Protein AF-A0A0C2H4E9-F1 (afdb_monomer_lite)

Foldseek 3Di:
DDPPPPPPQDDPVVLVVLVVVLVVVLQVLLVCVCVVPVDDFDVCLSCVQPDDVVCNVPVPVCVQQVVCVVVVHDSVCSSVSSSVSSVLSSQLRRCDDDPPHDHVVVVVVVVVD

Radius of gyration: 16.87 Å; chains: 1; bounding box: 36×45×50 Å

Sequence (113 aa):
MVAYAKIVQPSFTKYVEAIRLILFNQVVVATITIAAFHYPMKLTAITSIYCHPIEHALSNLAPVLLGPTLCGAHVTTLWIWACVAVMSTTFSHSGYHFPFQPSPEAHDYHHKV

Secondary structure (DSSP, 8-state):
--------PPPHHHHHHHHHHHHHHHHHHHHHHHHHS-S---HHHHTTT---HHHIIIIIIHHHHHHHHHTT--HHHHHHHHHHHHHHHHHHTTS---TTS--HHHHHHHTT-

InterPro domains:
  IPR050307 Sterol desaturase-related [PTHR11863] (43-112)

Structure (mmCIF, N/CA/C/O backbone):
data_AF-A0A0C2H4E9-F1
#
_entry.id   AF-A0A0C2H4E9-F1
#
loop_
_atom_site.group_PDB
_atom_site.id
_atom_site.type_symbol
_atom_site.label_atom_id
_atom_site.label_alt_id
_atom_site.label_comp_id
_atom_site.label_asym_id
_atom_site.label_entity_id
_atom_site.label_seq_id
_atom_site.pdbx_PDB_ins_code
_atom_site.Cartn_x
_atom_site.Cartn_y
_atom_site.Cartn_z
_atom_site.occupancy
_atom_site.B_iso_or_equiv
_atom_site.auth_seq_id
_atom_site.auth_comp_id
_atom_site.auth_asym_id
_atom_site.auth_atom_id
_atom_site.pdbx_PDB_model_num
ATOM 1 N N . MET A 1 1 ? -14.688 -29.179 28.462 1.00 38.53 1 MET A N 1
ATOM 2 C CA . MET A 1 1 ? -14.888 -27.732 28.685 1.00 38.53 1 MET A CA 1
ATOM 3 C C . MET A 1 1 ? -13.836 -26.983 27.882 1.00 38.53 1 MET A C 1
ATOM 5 O O . MET A 1 1 ? -12.689 -26.940 28.299 1.00 38.53 1 MET A O 1
ATOM 9 N N . VAL A 1 2 ? -14.187 -26.503 26.687 1.00 44.25 2 VAL A N 1
ATOM 10 C CA . VAL A 1 2 ? -13.283 -25.699 25.849 1.00 44.25 2 VAL A CA 1
ATOM 11 C C . VAL A 1 2 ? -13.417 -24.259 26.326 1.00 44.25 2 VAL A C 1
ATOM 13 O O . VAL A 1 2 ? -14.488 -23.666 26.205 1.00 44.25 2 VAL A O 1
ATOM 16 N N . ALA A 1 3 ? -12.366 -23.723 26.944 1.00 49.16 3 ALA A N 1
ATOM 17 C CA . ALA A 1 3 ? -12.322 -22.321 27.321 1.00 49.16 3 ALA A CA 1
ATOM 18 C C . ALA A 1 3 ? -12.347 -21.483 26.037 1.00 49.16 3 ALA A C 1
ATOM 20 O O . ALA A 1 3 ? -11.359 -21.422 25.308 1.00 49.16 3 ALA A O 1
ATOM 21 N N . TYR A 1 4 ? -13.489 -20.859 25.746 1.00 48.53 4 TYR A N 1
ATOM 22 C CA . TYR A 1 4 ? -13.555 -19.751 24.803 1.00 48.53 4 TYR A CA 1
ATOM 23 C C . TYR A 1 4 ? -12.629 -18.663 25.345 1.00 48.53 4 TYR A C 1
ATOM 25 O O . TYR A 1 4 ? -12.987 -17.934 26.272 1.00 48.53 4 TYR A O 1
ATOM 33 N N . ALA A 1 5 ? -11.412 -18.583 24.808 1.00 54.22 5 ALA A N 1
ATOM 34 C CA . ALA A 1 5 ? -10.557 -17.432 25.011 1.00 54.22 5 ALA A CA 1
ATOM 35 C C . ALA A 1 5 ? -11.348 -16.222 24.505 1.00 54.22 5 ALA A C 1
ATOM 37 O O . ALA A 1 5 ? -11.539 -16.053 23.301 1.00 54.22 5 ALA A O 1
ATOM 38 N N . LYS A 1 6 ? -11.885 -15.416 25.429 1.00 49.78 6 LYS A N 1
ATOM 39 C CA . LYS A 1 6 ? -12.437 -14.104 25.099 1.00 49.78 6 LYS A CA 1
ATOM 40 C C . LYS A 1 6 ? -11.312 -13.346 24.409 1.00 49.78 6 LYS A C 1
ATOM 42 O O . LYS A 1 6 ? -10.364 -12.927 25.068 1.00 49.78 6 LYS A O 1
ATOM 47 N N . ILE A 1 7 ? -11.402 -13.205 23.090 1.00 58.59 7 ILE A N 1
ATOM 48 C CA . ILE A 1 7 ? -10.553 -12.292 22.335 1.00 58.59 7 ILE A CA 1
ATOM 49 C C . ILE A 1 7 ? -10.927 -10.907 22.855 1.00 58.59 7 ILE A C 1
ATOM 51 O O . ILE A 1 7 ? -11.960 -10.348 22.485 1.00 58.59 7 ILE A O 1
ATOM 55 N N . VAL A 1 8 ? -10.153 -10.407 23.818 1.00 64.25 8 VAL A N 1
ATOM 56 C CA . VAL A 1 8 ? -10.333 -9.065 24.362 1.00 64.25 8 VAL A CA 1
ATOM 57 C C . VAL A 1 8 ? -10.075 -8.116 23.205 1.00 64.25 8 VAL A C 1
ATOM 59 O O . VAL A 1 8 ? -8.943 -8.001 22.733 1.00 64.25 8 VAL A O 1
ATOM 62 N N . GLN A 1 9 ? -11.145 -7.492 22.715 1.00 61.31 9 GLN A N 1
ATOM 63 C CA . GLN A 1 9 ? -11.055 -6.503 21.653 1.00 61.31 9 GLN A CA 1
ATOM 64 C C . GLN A 1 9 ? -10.044 -5.424 22.076 1.00 61.31 9 GLN A C 1
ATOM 66 O O . GLN A 1 9 ? -10.104 -4.954 23.220 1.00 61.31 9 GLN A O 1
ATOM 71 N N . PRO A 1 10 ? -9.078 -5.062 21.213 1.00 65.81 10 PRO A N 1
ATOM 72 C CA . PRO A 1 10 ? -8.108 -4.026 21.531 1.00 65.81 10 PRO A CA 1
ATOM 73 C C . PRO A 1 10 ? -8.827 -2.730 21.911 1.00 65.81 10 PRO A C 1
ATOM 75 O O . PRO A 1 10 ? -9.838 -2.376 21.307 1.00 65.81 10 PRO A O 1
ATOM 78 N N . SER A 1 11 ? -8.304 -2.000 22.898 1.00 74.19 11 SER A N 1
ATOM 79 C CA . SER A 1 11 ? -8.818 -0.662 23.189 1.00 74.19 11 SER A CA 1
ATOM 80 C C . SER A 1 11 ? -8.630 0.250 21.974 1.00 74.19 11 SER A C 1
ATOM 82 O O . SER A 1 11 ? -7.685 0.075 21.204 1.00 74.19 11 SER A O 1
ATOM 84 N N . PHE A 1 12 ? -9.494 1.256 21.821 1.00 73.44 12 PHE A N 1
ATOM 85 C CA . PHE A 1 12 ? -9.404 2.247 20.740 1.00 73.44 12 PHE A CA 1
ATOM 86 C C . PHE A 1 12 ? -7.987 2.837 20.591 1.00 73.44 12 PHE A C 1
ATOM 88 O O . PHE A 1 12 ? -7.472 2.970 19.485 1.00 73.44 12 PHE A O 1
ATOM 95 N N . THR A 1 13 ? -7.292 3.074 21.706 1.00 72.00 13 THR A N 1
ATOM 96 C CA . THR A 1 13 ? -5.901 3.550 21.735 1.00 72.00 13 THR A CA 1
ATOM 97 C C . THR A 1 13 ? -4.930 2.629 20.989 1.00 72.00 13 THR A C 1
ATOM 99 O O . THR A 1 13 ? -4.022 3.112 20.324 1.00 72.00 13 THR A O 1
ATOM 102 N N . LYS A 1 14 ? -5.131 1.305 21.028 1.00 70.75 14 LYS A N 1
ATOM 103 C CA . LYS A 1 14 ? -4.295 0.353 20.277 1.00 70.75 14 LYS A CA 1
ATOM 104 C C . LYS A 1 14 ? -4.490 0.476 18.766 1.00 70.75 14 LYS A C 1
ATOM 106 O O . LYS A 1 14 ? -3.538 0.243 18.031 1.00 70.75 14 LYS A O 1
ATOM 111 N N . TYR A 1 15 ? -5.675 0.878 18.304 1.00 68.88 15 TYR A N 1
ATOM 112 C CA . TYR A 1 15 ? -5.902 1.189 16.891 1.00 68.88 15 TYR A CA 1
ATOM 113 C C . TYR A 1 15 ? -5.192 2.484 16.483 1.00 68.88 15 TYR A C 1
ATOM 115 O O . TYR A 1 15 ? -4.593 2.537 15.415 1.00 68.88 15 TYR A O 1
ATOM 123 N N . VAL A 1 16 ? -5.173 3.497 17.355 1.00 72.06 16 VAL A N 1
ATOM 124 C CA . VAL A 1 16 ? -4.430 4.747 17.113 1.00 72.06 16 VAL A CA 1
ATOM 125 C C . VAL A 1 16 ? -2.920 4.496 17.022 1.00 72.06 16 VAL A C 1
ATOM 127 O O . VAL A 1 16 ? -2.278 4.954 16.077 1.00 72.06 16 VAL A O 1
ATOM 130 N N . GLU A 1 17 ? -2.345 3.725 17.950 1.00 72.31 17 GLU A N 1
ATOM 131 C CA . GLU A 1 17 ? -0.922 3.358 17.885 1.00 72.31 17 GLU A CA 1
ATOM 132 C C . GLU A 1 17 ? -0.608 2.465 16.676 1.00 72.31 17 GLU A C 1
ATOM 134 O O . GLU A 1 17 ? 0.440 2.608 16.049 1.00 72.31 17 GLU A O 1
ATOM 139 N N . ALA A 1 18 ? -1.534 1.586 16.287 1.00 65.75 18 ALA A N 1
ATOM 140 C CA . ALA A 1 18 ? -1.386 0.792 15.075 1.00 65.75 18 ALA A CA 1
ATOM 141 C C . ALA A 1 18 ? -1.363 1.660 13.815 1.00 65.75 18 ALA A C 1
ATOM 143 O O . ALA A 1 18 ? -0.537 1.419 12.943 1.00 65.75 18 ALA A O 1
ATOM 144 N N . ILE A 1 19 ? -2.195 2.702 13.732 1.00 67.12 19 ILE A N 1
ATOM 145 C CA . ILE A 1 19 ? -2.150 3.666 12.625 1.00 67.12 19 ILE A CA 1
ATOM 146 C C . ILE A 1 19 ? -0.785 4.364 12.583 1.00 67.12 19 ILE A C 1
ATOM 148 O O . ILE A 1 19 ? -0.200 4.479 11.511 1.00 67.12 19 ILE A O 1
ATOM 152 N N . ARG A 1 20 ? -0.212 4.753 13.729 1.00 67.62 20 ARG A N 1
ATOM 153 C CA . ARG A 1 20 ? 1.149 5.324 13.774 1.00 67.62 20 ARG A CA 1
ATOM 154 C C . ARG A 1 20 ? 2.217 4.346 13.283 1.00 67.62 20 ARG A C 1
ATOM 156 O O . ARG A 1 20 ? 3.095 4.742 12.524 1.00 67.62 20 ARG A O 1
ATOM 163 N N . LEU A 1 21 ? 2.125 3.075 13.668 1.00 62.62 21 LEU A N 1
ATOM 164 C CA . LEU A 1 21 ? 3.019 2.016 13.188 1.00 62.62 21 LEU A CA 1
ATOM 165 C C . LEU A 1 21 ? 2.835 1.730 11.694 1.00 62.62 21 LEU A C 1
ATOM 167 O O . LEU A 1 21 ? 3.814 1.458 11.008 1.00 62.62 21 LEU A O 1
ATOM 171 N N . ILE A 1 22 ? 1.608 1.818 11.179 1.00 64.69 22 ILE A N 1
ATOM 172 C CA . ILE A 1 22 ? 1.300 1.699 9.749 1.00 64.69 22 ILE A CA 1
ATOM 173 C C . ILE A 1 22 ? 1.933 2.858 8.974 1.00 64.69 22 ILE A C 1
ATOM 175 O O . ILE A 1 22 ? 2.561 2.620 7.948 1.00 64.69 22 ILE A O 1
ATOM 179 N N . LEU A 1 23 ? 1.837 4.086 9.489 1.00 62.50 23 LEU A N 1
ATOM 180 C CA . LEU A 1 23 ? 2.475 5.264 8.898 1.00 62.50 23 LEU A CA 1
ATOM 181 C C . LEU A 1 23 ? 4.010 5.163 8.939 1.00 62.50 23 LEU A C 1
ATOM 183 O O . LEU A 1 23 ? 4.670 5.440 7.943 1.00 62.50 23 LEU A O 1
ATOM 187 N N . PHE A 1 24 ? 4.590 4.687 10.046 1.00 63.34 24 PHE A N 1
ATOM 188 C CA . PHE A 1 24 ? 6.034 4.439 10.159 1.00 63.34 24 PHE A CA 1
ATOM 189 C C . PHE A 1 24 ? 6.518 3.355 9.182 1.00 63.34 24 PHE A C 1
ATOM 191 O O . PHE A 1 24 ? 7.579 3.472 8.567 1.00 63.34 24 PHE A O 1
ATOM 198 N N . ASN A 1 25 ? 5.705 2.320 8.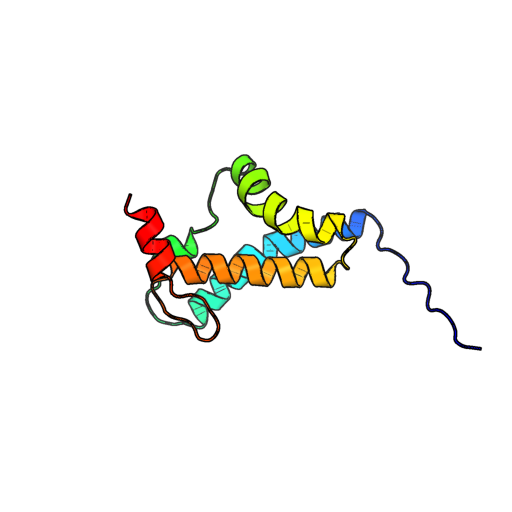980 1.00 62.66 25 ASN A N 1
ATOM 199 C CA . ASN A 1 25 ? 5.990 1.231 8.059 1.00 62.66 25 ASN A CA 1
ATOM 200 C C . ASN A 1 25 ? 6.090 1.695 6.594 1.00 62.66 25 ASN A C 1
ATOM 202 O O . ASN A 1 25 ? 6.823 1.090 5.817 1.00 62.66 25 ASN A O 1
ATOM 206 N N . GLN A 1 26 ? 5.434 2.799 6.218 1.00 61.06 26 GLN A N 1
ATOM 207 C CA . GLN A 1 26 ? 5.524 3.338 4.857 1.00 61.06 26 GLN A CA 1
ATOM 208 C C . GLN A 1 26 ? 6.937 3.820 4.504 1.00 61.06 26 GLN A C 1
ATOM 210 O O . GLN A 1 26 ? 7.392 3.630 3.379 1.00 61.06 26 GLN A O 1
ATOM 215 N N . VAL A 1 27 ? 7.663 4.370 5.481 1.00 57.88 27 VAL A N 1
ATOM 216 C CA . VAL A 1 27 ? 9.064 4.785 5.313 1.00 57.88 27 VAL A CA 1
ATOM 217 C C . VAL A 1 27 ? 9.985 3.566 5.303 1.00 57.88 27 VAL A C 1
ATOM 219 O O . VAL A 1 27 ? 10.897 3.478 4.481 1.00 57.88 27 VAL A O 1
ATOM 222 N N . VAL A 1 28 ? 9.732 2.596 6.184 1.00 62.62 28 VAL A N 1
ATOM 223 C CA . VAL A 1 28 ? 10.577 1.404 6.339 1.00 62.62 28 VAL A CA 1
ATOM 224 C C . VAL A 1 28 ? 10.472 0.470 5.133 1.00 62.62 28 VAL A C 1
ATOM 226 O O . VAL A 1 28 ? 11.499 0.046 4.615 1.00 62.62 28 VAL A O 1
ATOM 229 N N . VAL A 1 29 ? 9.268 0.185 4.630 1.00 63.44 29 VAL A N 1
ATOM 230 C CA . VAL A 1 29 ? 9.058 -0.710 3.477 1.00 63.44 29 VAL A CA 1
ATOM 231 C C . VAL A 1 29 ? 9.638 -0.116 2.198 1.00 63.44 29 VAL A C 1
ATOM 233 O O . VAL A 1 29 ? 10.311 -0.832 1.455 1.00 63.44 29 VAL A O 1
ATOM 236 N N . ALA A 1 30 ? 9.454 1.186 1.960 1.00 59.53 30 ALA A N 1
ATOM 237 C CA . ALA A 1 30 ? 10.065 1.860 0.818 1.00 59.53 30 ALA A CA 1
ATOM 238 C C . ALA A 1 30 ? 11.599 1.805 0.911 1.00 59.53 30 ALA A C 1
ATOM 240 O O . ALA A 1 30 ? 12.264 1.404 -0.041 1.00 59.53 30 ALA A O 1
ATOM 241 N N . THR A 1 31 ? 12.161 2.103 2.086 1.00 59.78 31 THR A N 1
ATOM 242 C CA . THR A 1 31 ? 13.616 2.092 2.311 1.00 59.78 31 THR A CA 1
ATOM 243 C C . THR A 1 31 ? 14.221 0.691 2.190 1.00 59.78 31 THR A C 1
ATOM 245 O O . THR A 1 31 ? 15.257 0.531 1.552 1.00 59.78 31 THR A O 1
ATOM 248 N N . ILE A 1 32 ? 13.577 -0.340 2.750 1.00 64.38 32 ILE A N 1
ATOM 249 C CA . ILE A 1 32 ? 14.035 -1.735 2.643 1.00 64.38 32 ILE A CA 1
ATOM 250 C C . ILE A 1 32 ? 13.953 -2.216 1.195 1.00 64.38 32 ILE A C 1
ATOM 252 O O . ILE A 1 32 ? 14.877 -2.874 0.729 1.00 64.38 32 ILE A O 1
ATOM 256 N N .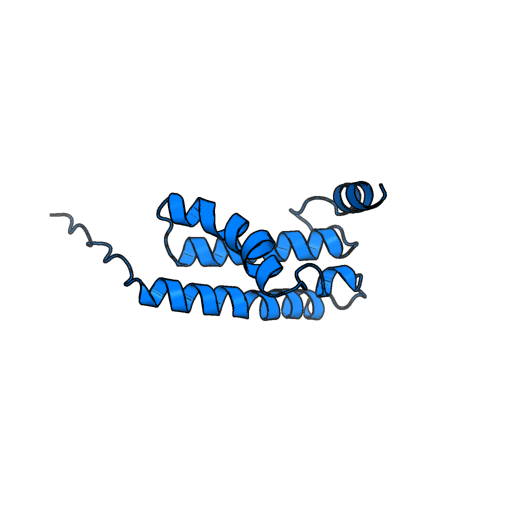 THR A 1 33 ? 12.897 -1.853 0.465 1.00 60.56 33 THR A N 1
ATOM 257 C CA . THR A 1 33 ? 12.770 -2.175 -0.963 1.00 60.56 33 THR A CA 1
ATOM 258 C C . THR A 1 33 ? 13.908 -1.532 -1.764 1.00 60.56 33 THR A C 1
ATOM 260 O O . THR A 1 33 ? 14.555 -2.197 -2.564 1.00 60.56 33 THR A O 1
ATOM 263 N N . ILE A 1 34 ? 14.240 -0.267 -1.492 1.00 58.28 34 ILE A N 1
ATOM 264 C CA . ILE A 1 34 ? 15.371 0.431 -2.128 1.00 58.28 34 ILE A CA 1
ATOM 265 C C . ILE A 1 34 ? 16.716 -0.215 -1.780 1.00 58.28 34 ILE A C 1
ATOM 267 O O . ILE A 1 34 ? 17.550 -0.409 -2.659 1.00 58.28 34 ILE A O 1
ATOM 271 N N . ALA A 1 35 ? 16.933 -0.576 -0.516 1.00 62.09 35 ALA A N 1
ATOM 272 C CA . ALA A 1 35 ? 18.197 -1.154 -0.065 1.00 62.09 35 ALA A CA 1
ATOM 273 C C . ALA A 1 35 ? 18.403 -2.605 -0.542 1.00 62.09 35 ALA A C 1
ATOM 275 O O . ALA A 1 35 ? 19.526 -3.006 -0.856 1.00 62.09 35 ALA A O 1
ATOM 276 N N . ALA A 1 36 ? 17.330 -3.399 -0.604 1.00 62.00 36 ALA A N 1
ATOM 277 C CA . ALA A 1 36 ? 17.380 -4.792 -1.041 1.00 62.00 36 ALA A CA 1
ATOM 278 C C . ALA A 1 36 ? 17.591 -4.920 -2.557 1.00 62.00 36 ALA A C 1
ATOM 280 O O . ALA A 1 36 ? 18.295 -5.824 -3.006 1.00 62.00 36 ALA A O 1
ATOM 281 N N . PHE A 1 37 ? 17.034 -3.998 -3.346 1.00 62.09 37 PHE A N 1
ATOM 282 C CA . PHE A 1 37 ? 17.178 -3.970 -4.798 1.00 62.09 37 PHE A CA 1
ATOM 283 C C . PHE A 1 37 ? 18.150 -2.848 -5.191 1.00 62.09 37 PHE A C 1
ATOM 285 O O . PHE A 1 37 ? 17.728 -1.767 -5.580 1.00 62.09 37 PHE A O 1
ATOM 292 N N . HIS A 1 38 ? 19.457 -3.125 -5.088 1.00 55.03 38 HIS A N 1
ATOM 293 C CA . HIS A 1 38 ? 20.624 -2.259 -5.383 1.00 55.03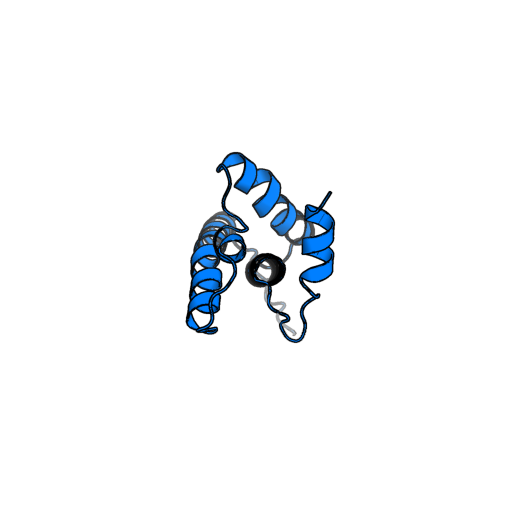 38 HIS A CA 1
ATOM 294 C C . HIS A 1 38 ? 20.698 -1.646 -6.817 1.00 55.03 38 HIS A C 1
ATOM 296 O O . HIS A 1 38 ? 21.767 -1.237 -7.266 1.00 55.03 38 HIS A O 1
ATOM 302 N N . TYR A 1 39 ? 19.589 -1.571 -7.556 1.00 53.88 39 TYR A N 1
ATOM 303 C CA . TYR A 1 39 ? 19.472 -1.012 -8.906 1.00 53.88 39 TYR A CA 1
ATOM 304 C C . TYR A 1 39 ? 18.630 0.279 -8.899 1.00 53.88 39 TYR A C 1
ATOM 306 O O . TYR A 1 39 ? 17.756 0.433 -8.044 1.00 53.88 39 TYR A O 1
ATOM 314 N N . PRO A 1 40 ? 18.849 1.226 -9.834 1.00 64.88 40 PRO A N 1
ATOM 315 C CA . PRO A 1 40 ? 18.156 2.510 -9.822 1.00 64.88 40 PRO A CA 1
ATOM 316 C C . PRO A 1 40 ? 16.661 2.308 -10.098 1.00 64.88 40 PRO A C 1
ATOM 318 O O . PRO A 1 40 ? 16.247 2.115 -11.239 1.00 64.88 40 PRO A O 1
ATOM 321 N N . MET A 1 41 ? 15.834 2.312 -9.053 1.00 68.56 41 MET A N 1
ATOM 322 C CA . MET A 1 41 ? 14.384 2.443 -9.202 1.00 68.56 41 MET A CA 1
ATOM 323 C C . MET A 1 41 ? 14.040 3.827 -9.743 1.00 68.56 41 MET A C 1
ATOM 325 O O . MET A 1 41 ? 14.722 4.810 -9.438 1.00 68.56 41 MET A O 1
ATOM 329 N N . LYS A 1 42 ? 12.951 3.922 -10.519 1.00 76.62 42 LYS A N 1
ATOM 330 C CA . LYS A 1 42 ? 12.393 5.228 -10.885 1.00 76.62 42 LYS A CA 1
ATOM 331 C C . LYS A 1 42 ? 12.130 6.029 -9.603 1.00 76.62 42 LYS A C 1
ATOM 333 O O . LYS A 1 42 ? 11.579 5.499 -8.638 1.00 76.62 42 LYS A O 1
ATOM 338 N N . LEU A 1 43 ? 12.467 7.319 -9.604 1.00 71.50 43 LEU A N 1
ATOM 339 C CA . LEU A 1 43 ? 12.241 8.199 -8.448 1.00 71.50 43 LEU A CA 1
ATOM 340 C C . LEU A 1 43 ? 10.757 8.239 -8.037 1.00 71.50 43 LEU A C 1
ATOM 342 O O . LEU A 1 43 ? 10.446 8.334 -6.852 1.00 71.50 43 LEU A O 1
ATOM 346 N N . THR A 1 44 ? 9.858 8.050 -9.009 1.00 78.00 44 THR A N 1
ATOM 347 C CA . THR A 1 44 ? 8.407 7.919 -8.813 1.00 78.00 44 THR A CA 1
ATOM 348 C C . THR A 1 44 ? 8.013 6.777 -7.885 1.00 78.00 44 THR A C 1
ATOM 350 O O . THR A 1 44 ? 6.949 6.847 -7.290 1.00 78.00 44 THR A O 1
ATOM 353 N N . ALA A 1 45 ? 8.838 5.738 -7.735 1.00 78.38 45 ALA A N 1
ATOM 354 C CA . ALA A 1 45 ? 8.596 4.643 -6.797 1.00 78.38 45 ALA A CA 1
ATOM 355 C C . ALA A 1 45 ? 8.733 5.112 -5.347 1.00 78.38 45 ALA A C 1
ATOM 357 O O . ALA A 1 45 ? 7.880 4.829 -4.508 1.00 78.38 45 ALA A O 1
ATOM 358 N N . ILE A 1 46 ? 9.792 5.884 -5.084 1.00 70.25 46 ILE A N 1
ATOM 359 C CA . ILE A 1 46 ? 10.159 6.401 -3.762 1.00 70.25 46 ILE A CA 1
ATOM 360 C C . ILE A 1 46 ? 9.155 7.464 -3.312 1.00 70.25 46 ILE A C 1
ATOM 362 O O . ILE A 1 46 ? 8.786 7.525 -2.142 1.00 70.25 46 ILE A O 1
ATOM 366 N N . THR A 1 47 ? 8.679 8.283 -4.250 1.00 79.44 47 THR A N 1
ATOM 367 C CA . THR A 1 47 ? 7.722 9.363 -3.985 1.00 79.44 47 THR A CA 1
ATOM 368 C C . THR A 1 47 ? 6.271 8.979 -4.281 1.00 79.44 47 THR A C 1
ATOM 370 O O . THR A 1 47 ? 5.406 9.847 -4.233 1.00 79.44 47 THR A O 1
ATOM 373 N N . SER A 1 48 ? 5.977 7.701 -4.548 1.00 83.12 48 SER A N 1
ATOM 374 C CA . SER A 1 48 ? 4.665 7.233 -5.039 1.00 83.12 48 SER A CA 1
ATOM 375 C C . SER A 1 48 ? 3.480 7.534 -4.112 1.00 83.12 48 SER A C 1
ATOM 377 O O . SER A 1 48 ? 2.343 7.602 -4.567 1.00 83.12 48 SER A O 1
ATOM 379 N N . ILE A 1 49 ? 3.739 7.740 -2.819 1.00 83.88 49 ILE A N 1
ATOM 380 C CA . ILE A 1 49 ? 2.726 8.068 -1.803 1.00 83.88 49 ILE A CA 1
ATOM 381 C C . ILE A 1 49 ? 2.866 9.488 -1.239 1.00 83.88 49 ILE A C 1
ATOM 383 O O . ILE A 1 49 ? 2.081 9.890 -0.371 1.00 83.88 49 ILE A O 1
ATOM 387 N N . TYR A 1 50 ? 3.881 10.234 -1.687 1.00 83.62 50 TYR A N 1
ATOM 388 C CA . TYR A 1 50 ? 4.107 11.602 -1.243 1.00 83.62 50 TYR A CA 1
ATOM 389 C C . TYR A 1 50 ? 3.012 12.503 -1.808 1.00 83.62 50 TYR A C 1
ATOM 391 O O . TYR A 1 50 ? 2.821 12.593 -3.017 1.00 83.62 50 TYR A O 1
ATOM 399 N N . CYS A 1 51 ? 2.291 13.163 -0.914 1.00 85.25 51 CYS A N 1
ATOM 400 C CA . CYS A 1 51 ? 1.212 14.085 -1.242 1.00 85.25 51 CYS A CA 1
ATOM 401 C C . CYS A 1 51 ? 0.941 14.990 -0.036 1.00 85.25 51 CYS A C 1
ATOM 403 O O . CYS A 1 51 ? 1.538 14.818 1.035 1.00 85.25 51 CYS A O 1
ATOM 405 N N . HIS A 1 52 ? 0.049 15.966 -0.195 1.00 89.88 52 HIS A N 1
ATOM 406 C CA . HIS A 1 52 ? -0.350 16.828 0.910 1.00 89.88 52 HIS A CA 1
ATOM 407 C C . HIS A 1 52 ? -0.979 15.990 2.046 1.00 89.88 52 HIS A C 1
ATOM 40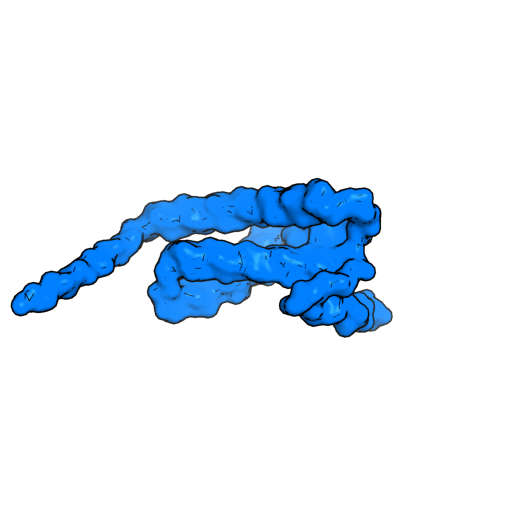9 O O . HIS A 1 52 ? -1.696 15.034 1.757 1.00 89.88 52 HIS A O 1
ATOM 415 N N . PRO A 1 53 ? -0.807 16.324 3.342 1.00 84.38 53 PRO A N 1
ATOM 416 C CA . PRO A 1 53 ? -1.319 15.497 4.444 1.00 84.38 53 PRO A CA 1
ATOM 417 C C . PRO A 1 53 ? -2.819 15.168 4.368 1.00 84.38 53 PRO A C 1
ATOM 419 O O . PRO A 1 53 ? -3.240 14.082 4.762 1.00 84.38 53 PRO A O 1
ATOM 422 N N . ILE A 1 54 ? -3.626 16.091 3.834 1.00 90.62 54 ILE A N 1
ATOM 423 C CA . ILE A 1 54 ? -5.066 15.871 3.619 1.00 90.62 54 ILE A CA 1
ATOM 424 C C . ILE A 1 54 ? -5.307 14.841 2.506 1.00 90.62 54 ILE A C 1
ATOM 426 O O . ILE A 1 54 ? -6.120 13.937 2.676 1.00 90.62 54 ILE A O 1
ATOM 430 N N . GLU A 1 55 ? -4.577 14.938 1.394 1.00 88.88 55 GLU A N 1
ATOM 431 C CA . GLU A 1 55 ? -4.636 13.953 0.306 1.00 88.88 55 GLU A CA 1
ATOM 432 C C . GLU A 1 55 ? -4.148 12.592 0.797 1.00 88.88 55 GLU A C 1
ATOM 434 O O . GLU A 1 55 ? -4.756 11.570 0.508 1.00 88.88 55 GLU A O 1
ATOM 439 N N . HIS A 1 56 ? -3.111 12.573 1.632 1.00 85.38 56 HIS A N 1
ATOM 440 C CA . HIS A 1 56 ? -2.617 11.347 2.235 1.00 85.38 56 HIS A CA 1
ATOM 441 C C . HIS A 1 56 ? -3.683 10.680 3.114 1.00 85.38 56 HIS A C 1
ATOM 443 O O . HIS A 1 56 ? -3.889 9.469 3.040 1.00 85.38 56 HIS A O 1
ATOM 449 N N . ALA A 1 57 ? -4.402 11.458 3.926 1.00 85.12 57 ALA A N 1
ATOM 450 C CA . ALA A 1 57 ? -5.467 10.931 4.770 1.00 85.12 57 ALA A CA 1
ATOM 451 C C . ALA A 1 57 ? -6.633 10.359 3.946 1.00 85.12 57 ALA A C 1
ATOM 453 O O . ALA A 1 57 ? -7.119 9.269 4.250 1.00 85.12 57 ALA A O 1
ATOM 454 N N . LEU A 1 58 ? -7.071 11.079 2.910 1.00 92.25 58 LEU A N 1
ATOM 455 C CA . LEU A 1 58 ? -8.285 10.750 2.159 1.00 92.25 58 LEU A CA 1
ATOM 456 C C . LEU A 1 58 ? -8.050 9.785 0.994 1.00 92.25 58 LEU A C 1
ATOM 458 O O . LEU A 1 58 ? -8.867 8.896 0.783 1.00 92.25 58 LEU A O 1
ATOM 462 N N . SER A 1 59 ? -6.956 9.938 0.255 1.00 90.31 59 SER A N 1
ATOM 463 C CA . SER A 1 59 ? -6.680 9.187 -0.975 1.00 90.31 59 SER A CA 1
ATOM 464 C C . SER A 1 59 ? -5.760 7.990 -0.751 1.00 90.31 59 SER A C 1
ATOM 466 O O . SER A 1 59 ? -5.882 7.003 -1.469 1.00 90.31 59 SER A O 1
ATOM 468 N N . ASN A 1 60 ? -4.878 8.036 0.254 1.00 89.19 60 ASN A N 1
ATOM 469 C CA . ASN A 1 60 ? -3.974 6.918 0.543 1.00 89.19 60 ASN A CA 1
ATOM 470 C C . ASN A 1 60 ? -4.481 6.083 1.724 1.00 89.19 60 ASN A C 1
ATOM 472 O O . ASN A 1 60 ? -4.710 4.883 1.592 1.00 89.19 60 ASN A O 1
ATOM 476 N N . LEU A 1 61 ? -4.667 6.703 2.892 1.00 86.62 61 LEU A N 1
ATOM 477 C CA . LEU A 1 61 ? -4.906 5.978 4.139 1.00 86.62 61 LEU A CA 1
ATOM 478 C C . LEU A 1 61 ? -6.342 5.453 4.257 1.00 86.62 61 LEU A C 1
ATOM 480 O O . LEU A 1 61 ? -6.545 4.273 4.547 1.00 86.62 61 LEU A O 1
ATOM 484 N N . ALA A 1 62 ? -7.339 6.312 4.030 1.00 89.12 62 ALA A N 1
ATOM 485 C CA . ALA A 1 62 ? -8.746 5.944 4.152 1.00 89.12 62 ALA A CA 1
ATOM 486 C C . ALA A 1 62 ? -9.141 4.754 3.255 1.00 89.12 62 ALA A C 1
ATOM 488 O O . ALA A 1 62 ? -9.624 3.765 3.804 1.00 89.12 62 ALA A O 1
ATOM 489 N N . PRO A 1 63 ? -8.913 4.750 1.928 1.00 90.75 63 PRO A N 1
ATOM 490 C CA . PRO A 1 63 ? -9.330 3.632 1.079 1.00 90.75 63 PRO A CA 1
ATOM 491 C C . PRO A 1 63 ? -8.631 2.316 1.435 1.00 90.75 63 PRO A C 1
ATOM 493 O O . PRO A 1 63 ? -9.253 1.258 1.356 1.00 90.75 63 PRO A O 1
ATOM 496 N N . VAL A 1 64 ? -7.376 2.365 1.895 1.00 90.00 64 VAL A N 1
ATOM 497 C CA . VAL A 1 64 ? -6.646 1.166 2.333 1.00 90.00 64 VAL A CA 1
ATOM 498 C C . VAL A 1 64 ? -7.220 0.610 3.639 1.00 90.00 64 VAL A C 1
ATOM 500 O O . VAL A 1 64 ? -7.372 -0.603 3.766 1.00 90.00 64 VAL A O 1
ATOM 503 N N . LEU A 1 65 ? -7.554 1.462 4.613 1.00 87.25 65 LEU A N 1
ATOM 504 C CA . LEU A 1 65 ? -7.957 1.011 5.949 1.00 87.25 65 LEU A CA 1
ATOM 505 C C . LEU A 1 65 ? -9.466 0.818 6.125 1.00 87.25 65 LEU A C 1
ATOM 507 O O . LEU A 1 65 ? -9.865 0.006 6.962 1.00 87.25 65 LEU A O 1
ATOM 511 N N . LEU A 1 66 ? -10.308 1.531 5.372 1.00 88.19 66 LEU A N 1
ATOM 512 C CA . LEU A 1 66 ? -11.761 1.539 5.568 1.00 88.19 66 LEU A CA 1
ATOM 513 C C . LEU A 1 66 ? -12.368 0.143 5.429 1.00 88.19 66 LEU A C 1
ATOM 515 O O . LEU A 1 66 ? -13.076 -0.287 6.332 1.00 88.19 66 LEU A O 1
ATOM 519 N N . GLY A 1 67 ? -12.060 -0.589 4.355 1.00 90.31 67 GLY A N 1
ATOM 520 C CA . GLY A 1 67 ? -12.625 -1.923 4.113 1.00 90.31 67 GLY A CA 1
ATOM 521 C C . GLY A 1 67 ? -12.359 -2.903 5.265 1.00 90.31 67 GLY A C 1
ATOM 522 O O . GLY A 1 67 ? -13.306 -3.337 5.922 1.00 90.31 67 GLY A O 1
ATOM 523 N N . PRO A 1 68 ? -11.087 -3.209 5.584 1.00 87.50 68 PRO A N 1
ATOM 524 C CA . PRO A 1 68 ? -10.758 -4.109 6.688 1.00 87.50 68 PRO A CA 1
ATOM 525 C C . PRO A 1 68 ? -11.276 -3.625 8.052 1.00 87.50 68 PRO A C 1
ATOM 527 O O . PRO A 1 68 ? -11.682 -4.445 8.873 1.00 87.50 68 PRO A O 1
ATOM 530 N N . THR A 1 69 ? -11.307 -2.308 8.293 1.00 85.75 69 THR A N 1
ATOM 531 C CA . THR A 1 69 ? -11.851 -1.741 9.540 1.00 85.75 69 THR A CA 1
ATOM 532 C C . THR A 1 69 ? -13.357 -1.973 9.646 1.00 85.75 69 THR A C 1
ATOM 534 O O . THR A 1 69 ? -13.832 -2.412 10.691 1.00 85.75 69 THR A O 1
ATOM 537 N N . LEU A 1 70 ? -14.110 -1.744 8.566 1.00 88.50 70 LEU A N 1
ATOM 538 C CA . LEU A 1 70 ? -15.552 -2.005 8.510 1.00 88.50 70 LEU A CA 1
ATOM 539 C C . LEU A 1 70 ? -15.871 -3.498 8.663 1.00 88.50 70 LEU A C 1
ATOM 541 O O . LEU A 1 70 ? -16.889 -3.851 9.250 1.00 88.50 70 LEU A O 1
ATOM 545 N N . CYS A 1 71 ? -14.979 -4.376 8.202 1.00 91.00 71 CYS A N 1
ATOM 546 C CA . CYS A 1 71 ? -15.075 -5.818 8.424 1.00 91.00 71 CYS A CA 1
ATOM 547 C C . CYS A 1 71 ? -14.672 -6.261 9.844 1.00 91.00 71 CYS A C 1
ATOM 549 O O . CYS A 1 71 ? -14.712 -7.456 10.132 1.00 91.00 71 CYS A O 1
ATOM 551 N N . GLY A 1 72 ? -14.260 -5.344 10.727 1.00 85.56 72 GLY A N 1
ATOM 552 C CA . GLY A 1 72 ? -13.816 -5.676 12.083 1.00 85.56 72 GLY A CA 1
ATOM 553 C C . GLY A 1 72 ? -12.518 -6.491 12.122 1.00 85.56 72 GLY A C 1
ATOM 554 O O . GLY A 1 72 ? -12.347 -7.338 13.000 1.00 85.56 72 GLY A O 1
ATOM 555 N N . ALA A 1 73 ? -11.616 -6.284 11.156 1.00 86.75 73 ALA A N 1
ATOM 556 C CA . ALA A 1 73 ? -10.371 -7.036 11.057 1.00 86.75 73 ALA A CA 1
ATOM 557 C C . ALA A 1 73 ? -9.444 -6.801 12.262 1.00 86.75 73 ALA A C 1
ATOM 559 O O . ALA A 1 73 ? -9.369 -5.708 12.828 1.00 86.75 73 ALA A O 1
ATOM 560 N N . HIS A 1 74 ? -8.677 -7.834 12.623 1.00 86.44 74 HIS A N 1
ATOM 561 C CA . HIS A 1 74 ? -7.677 -7.730 13.680 1.00 86.44 74 HIS A CA 1
ATOM 562 C C . HIS A 1 74 ? -6.593 -6.704 13.312 1.00 86.44 74 HIS A C 1
ATOM 564 O O . HIS A 1 74 ? -6.230 -6.549 12.146 1.00 86.44 74 HIS A O 1
ATOM 570 N N . VAL A 1 75 ? -6.002 -6.054 14.317 1.00 81.00 75 VAL A N 1
ATOM 571 C CA . VAL A 1 75 ? -4.953 -5.037 14.124 1.00 81.00 75 VAL A CA 1
ATOM 572 C C . VAL A 1 75 ? -3.758 -5.549 13.310 1.00 81.00 75 VAL A C 1
ATOM 574 O O . VAL A 1 75 ? -3.215 -4.838 12.471 1.00 81.00 75 VAL A O 1
ATOM 577 N N . THR A 1 76 ? -3.387 -6.817 13.491 1.00 82.00 76 THR A N 1
ATOM 578 C CA . THR A 1 76 ? -2.338 -7.476 12.696 1.00 82.00 76 THR A CA 1
ATOM 579 C C . THR A 1 76 ? -2.721 -7.586 11.222 1.00 82.00 76 THR A C 1
ATOM 581 O O . THR A 1 76 ? -1.876 -7.385 10.356 1.00 82.00 76 THR A O 1
ATOM 584 N N . THR A 1 77 ? -3.992 -7.865 10.926 1.00 84.94 77 THR A N 1
ATOM 585 C CA . THR A 1 77 ? -4.506 -7.922 9.554 1.00 84.94 77 THR A CA 1
ATOM 586 C C . THR A 1 77 ? -4.470 -6.543 8.910 1.00 84.94 77 THR A C 1
ATOM 588 O O . THR A 1 77 ? -4.005 -6.431 7.782 1.00 84.94 77 THR A O 1
ATOM 591 N N . LEU A 1 78 ? -4.878 -5.493 9.635 1.00 84.31 78 LEU A N 1
ATOM 592 C CA . LEU A 1 78 ? -4.757 -4.103 9.176 1.00 84.31 78 LEU A CA 1
ATOM 593 C C . LEU A 1 78 ? -3.305 -3.747 8.841 1.00 84.31 78 LEU A C 1
ATOM 595 O O . LEU A 1 78 ? -3.040 -3.140 7.806 1.00 84.31 78 LEU A O 1
ATOM 599 N N . TRP A 1 79 ? -2.365 -4.161 9.693 1.00 80.88 79 TRP A N 1
ATOM 600 C CA . TRP A 1 79 ? -0.946 -3.887 9.497 1.00 80.88 79 TRP A CA 1
ATOM 601 C C . TRP A 1 79 ? -0.385 -4.599 8.261 1.00 80.88 79 TRP A C 1
ATOM 603 O O . TRP A 1 79 ? 0.176 -3.943 7.388 1.00 80.88 79 TRP A O 1
ATOM 613 N N . ILE A 1 80 ? -0.608 -5.913 8.132 1.00 83.88 80 ILE A N 1
ATOM 614 C CA . ILE A 1 80 ? -0.174 -6.695 6.960 1.00 83.88 80 ILE A CA 1
ATOM 615 C C . ILE A 1 80 ? -0.805 -6.147 5.677 1.00 83.88 80 ILE A C 1
ATOM 617 O O . ILE A 1 80 ? -0.118 -5.994 4.668 1.00 83.88 80 ILE A O 1
ATOM 621 N N . TRP A 1 81 ? -2.095 -5.814 5.715 1.00 87.31 81 TRP A N 1
ATOM 622 C CA . TRP A 1 81 ? -2.808 -5.242 4.578 1.00 87.31 81 TRP A CA 1
ATOM 623 C C . TRP A 1 81 ? -2.190 -3.918 4.122 1.00 87.31 81 TRP A C 1
ATOM 625 O O . TRP A 1 81 ? -1.928 -3.733 2.934 1.00 87.31 81 TRP A O 1
ATOM 635 N N . ALA A 1 82 ? -1.874 -3.028 5.064 1.00 84.50 82 ALA A N 1
ATOM 636 C CA . ALA A 1 82 ? -1.204 -1.775 4.751 1.00 84.50 82 ALA A CA 1
ATOM 637 C C . ALA A 1 82 ? 0.212 -1.990 4.181 1.00 84.50 82 ALA A C 1
ATOM 639 O O . ALA A 1 82 ? 0.588 -1.286 3.244 1.00 84.50 82 ALA A O 1
ATOM 640 N N . CYS A 1 83 ? 0.977 -2.978 4.674 1.00 82.44 83 CYS A N 1
ATOM 641 C CA . CYS A 1 83 ? 2.266 -3.357 4.075 1.00 82.44 83 CYS A CA 1
ATOM 642 C C . CYS A 1 83 ? 2.099 -3.735 2.600 1.00 82.44 83 CYS A C 1
ATOM 644 O O . CYS A 1 83 ? 2.824 -3.234 1.744 1.00 82.44 83 CYS A O 1
ATOM 646 N N . VAL A 1 84 ? 1.142 -4.621 2.307 1.00 86.31 84 VAL A N 1
ATOM 647 C CA . VAL A 1 84 ? 0.888 -5.119 0.948 1.00 86.31 84 VAL A CA 1
ATOM 648 C C . VAL A 1 84 ? 0.465 -3.984 0.021 1.00 86.31 84 VAL A C 1
ATOM 650 O O . VAL A 1 84 ? 1.000 -3.879 -1.080 1.00 86.31 84 VAL A O 1
ATOM 653 N N . ALA A 1 85 ? -0.424 -3.098 0.477 1.00 88.50 85 ALA A N 1
ATOM 654 C CA . ALA A 1 85 ? -0.855 -1.938 -0.298 1.00 88.50 85 ALA A CA 1
ATOM 655 C C . ALA A 1 85 ? 0.328 -1.025 -0.675 1.00 88.50 85 ALA A C 1
ATOM 657 O O . ALA A 1 85 ? 0.498 -0.682 -1.842 1.00 88.50 85 ALA A O 1
ATOM 658 N N . VAL A 1 86 ? 1.197 -0.691 0.287 1.00 85.06 86 VAL A N 1
ATOM 659 C CA . VAL A 1 86 ? 2.370 0.175 0.050 1.00 85.06 86 VAL A CA 1
ATOM 660 C C . VAL A 1 86 ? 3.399 -0.487 -0.870 1.00 85.06 86 VAL A C 1
ATOM 662 O O . VAL A 1 86 ? 3.958 0.183 -1.743 1.00 85.06 86 VAL A O 1
ATOM 665 N N . MET A 1 87 ? 3.638 -1.794 -0.714 1.00 82.94 87 MET A N 1
ATOM 666 C CA . MET A 1 87 ? 4.519 -2.548 -1.614 1.00 82.94 87 MET A CA 1
ATOM 667 C C . MET A 1 87 ? 3.975 -2.545 -3.044 1.00 82.94 87 MET A C 1
ATOM 669 O O . MET A 1 87 ? 4.710 -2.209 -3.968 1.00 82.94 87 MET A O 1
ATOM 673 N N . SER A 1 88 ? 2.684 -2.838 -3.221 1.00 87.44 88 SER A N 1
ATOM 674 C CA . SER A 1 88 ? 2.031 -2.858 -4.534 1.00 87.44 88 SER A CA 1
ATOM 675 C C . SER A 1 88 ? 2.153 -1.512 -5.255 1.00 87.44 88 SER A C 1
ATOM 677 O O . SER A 1 88 ? 2.479 -1.476 -6.445 1.00 87.44 88 SER A O 1
ATOM 679 N N . THR A 1 89 ? 1.931 -0.399 -4.546 1.00 88.50 89 THR A N 1
ATOM 680 C CA . THR A 1 89 ? 2.111 0.950 -5.100 1.00 88.50 89 THR A CA 1
ATOM 681 C C . THR A 1 89 ? 3.569 1.185 -5.491 1.00 88.50 89 THR A C 1
ATOM 683 O O . THR A 1 89 ? 3.855 1.513 -6.641 1.00 88.50 89 THR A O 1
ATOM 686 N N . THR A 1 90 ? 4.515 0.934 -4.583 1.00 84.62 90 THR A N 1
ATOM 687 C CA . THR A 1 90 ? 5.952 1.112 -4.859 1.00 84.62 90 THR A CA 1
ATOM 688 C C . THR A 1 90 ? 6.397 0.315 -6.088 1.00 84.62 90 THR A C 1
ATOM 690 O O . THR A 1 90 ? 7.079 0.849 -6.961 1.00 84.62 90 THR A O 1
ATOM 693 N N . PHE A 1 91 ? 5.974 -0.945 -6.204 1.00 86.25 91 PHE A N 1
ATOM 694 C CA . PHE A 1 91 ? 6.329 -1.811 -7.325 1.00 86.25 91 PHE A CA 1
ATOM 695 C C . PHE A 1 91 ? 5.732 -1.333 -8.648 1.00 86.25 91 PHE A C 1
ATOM 697 O O . PHE A 1 91 ? 6.456 -1.273 -9.643 1.00 86.25 91 PHE A O 1
ATOM 704 N N . SER A 1 92 ? 4.475 -0.886 -8.652 1.00 89.12 92 SER A N 1
ATOM 705 C CA . SER A 1 92 ? 3.814 -0.358 -9.857 1.00 89.12 92 SER A CA 1
ATOM 706 C C . SER A 1 92 ? 4.497 0.902 -10.404 1.00 89.12 92 SER A C 1
ATOM 708 O O . SER A 1 92 ? 4.453 1.161 -11.602 1.00 89.12 92 SER A O 1
ATOM 710 N N . HIS A 1 93 ? 5.181 1.660 -9.541 1.00 86.69 93 HIS A N 1
ATOM 71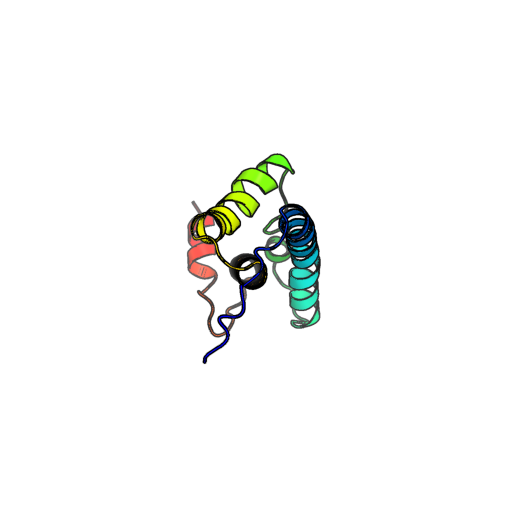1 C CA . HIS A 1 93 ? 5.928 2.868 -9.904 1.00 86.69 93 HIS A CA 1
ATOM 712 C C . HIS A 1 93 ? 7.450 2.663 -10.012 1.00 86.69 93 HIS A C 1
ATOM 714 O O . HIS A 1 93 ? 8.172 3.619 -10.305 1.00 86.69 93 HIS A O 1
ATOM 720 N N . SER A 1 94 ? 7.948 1.444 -9.783 1.00 83.62 94 SER A N 1
ATOM 721 C CA . SER A 1 94 ? 9.384 1.116 -9.765 1.00 83.62 94 SER A CA 1
ATOM 722 C C . SER A 1 94 ? 10.027 1.053 -11.147 1.00 83.62 94 SER A C 1
ATOM 724 O O . SER A 1 94 ? 11.217 1.341 -11.282 1.00 83.62 94 SER A O 1
ATOM 726 N N . GLY A 1 95 ? 9.236 0.696 -12.166 1.00 83.62 95 GLY A N 1
ATOM 727 C CA . GLY A 1 95 ? 9.731 0.318 -13.489 1.00 83.62 95 GLY A CA 1
ATOM 728 C C . GLY A 1 95 ? 10.253 -1.123 -13.581 1.00 83.62 95 GLY A C 1
ATOM 729 O O . GLY A 1 95 ? 10.733 -1.506 -14.642 1.00 83.62 95 GLY A O 1
ATOM 730 N N . TYR A 1 96 ? 10.153 -1.918 -12.510 1.00 83.94 96 TYR A N 1
ATOM 731 C CA . TYR A 1 96 ? 10.588 -3.315 -12.466 1.00 83.94 96 TYR A CA 1
ATOM 732 C C . TYR A 1 96 ? 9.412 -4.293 -12.425 1.00 83.94 96 TYR A C 1
ATOM 734 O O . TYR A 1 96 ? 8.355 -4.012 -11.864 1.00 83.94 96 TYR A O 1
ATOM 742 N N . HIS A 1 97 ? 9.629 -5.483 -12.986 1.00 87.19 97 HIS A N 1
ATOM 743 C CA . HIS A 1 97 ? 8.685 -6.596 -12.924 1.00 87.19 97 HIS A CA 1
ATOM 744 C C . HIS A 1 97 ? 9.075 -7.518 -11.769 1.00 87.19 97 HIS A C 1
ATOM 746 O O . HIS A 1 97 ? 10.026 -8.294 -11.875 1.00 87.19 97 HIS A O 1
ATOM 752 N N . PHE A 1 98 ? 8.345 -7.426 -10.660 1.00 83.50 98 PHE A N 1
ATOM 753 C CA . PHE A 1 98 ? 8.566 -8.281 -9.497 1.00 83.50 98 PHE A CA 1
ATOM 754 C C . PHE A 1 98 ? 7.769 -9.590 -9.605 1.00 83.50 98 PHE A C 1
ATOM 756 O O . PHE A 1 98 ? 6.636 -9.584 -10.096 1.00 83.50 98 PHE A O 1
ATOM 763 N N . PRO A 1 99 ? 8.315 -10.723 -9.126 1.00 83.12 99 PRO A N 1
ATOM 764 C CA . PRO A 1 99 ? 7.561 -11.969 -9.063 1.00 83.12 99 PRO A CA 1
ATOM 765 C C . PRO A 1 99 ? 6.332 -11.799 -8.158 1.00 83.12 99 PRO A C 1
ATOM 767 O O . PRO A 1 99 ? 6.400 -11.142 -7.120 1.00 83.12 99 PRO A O 1
ATOM 770 N N . PHE A 1 100 ? 5.209 -12.409 -8.549 1.00 85.25 100 PHE A N 1
ATOM 771 C CA . PHE A 1 100 ? 3.920 -12.342 -7.839 1.00 85.25 100 PHE A CA 1
ATOM 772 C C . PHE A 1 100 ? 3.274 -10.952 -7.770 1.00 85.25 100 PHE A C 1
ATOM 774 O O . PHE A 1 100 ? 2.364 -10.746 -6.966 1.00 85.25 100 PHE A O 1
ATOM 781 N N . GLN A 1 101 ? 3.716 -10.002 -8.593 1.00 84.81 101 GLN A N 1
ATOM 782 C CA . GLN A 1 101 ? 3.127 -8.669 -8.687 1.00 84.81 101 GLN A CA 1
ATOM 783 C C . GLN A 1 101 ? 2.636 -8.388 -10.107 1.00 84.81 101 GLN A C 1
ATOM 785 O O . GLN A 1 101 ? 3.205 -8.911 -11.071 1.00 84.81 101 GLN A O 1
ATOM 790 N N . PRO A 1 102 ? 1.583 -7.570 -10.261 1.00 87.94 102 PRO A N 1
ATOM 791 C CA . PRO A 1 102 ? 1.190 -7.069 -11.568 1.00 87.94 102 PRO A CA 1
ATOM 792 C C . PRO A 1 102 ? 2.341 -6.315 -12.245 1.00 87.94 102 PRO A C 1
ATOM 794 O O . PRO A 1 102 ? 3.160 -5.676 -11.583 1.00 87.94 102 PRO A O 1
ATOM 797 N N . SER A 1 103 ? 2.389 -6.375 -13.576 1.00 89.50 103 SER A N 1
ATOM 798 C CA . SER A 1 103 ? 3.350 -5.587 -14.350 1.00 89.50 103 SER A CA 1
ATOM 799 C C . SER A 1 103 ? 3.095 -4.081 -14.166 1.00 89.50 103 SER A C 1
ATOM 801 O O . SER A 1 103 ? 1.933 -3.659 -14.212 1.00 89.50 103 SER A O 1
ATOM 803 N N . PRO A 1 104 ? 4.154 -3.254 -14.042 1.00 89.00 104 PRO A N 1
ATOM 804 C CA . PRO A 1 104 ? 4.014 -1.801 -13.997 1.00 89.00 104 PRO A CA 1
ATOM 805 C C . PRO A 1 104 ? 3.537 -1.203 -15.331 1.00 89.00 104 PRO A C 1
ATOM 807 O O . PRO A 1 104 ? 3.109 -0.057 -15.353 1.00 89.00 104 PRO A O 1
ATOM 810 N N . GLU A 1 105 ? 3.563 -1.945 -16.444 1.00 90.75 105 GLU A N 1
ATOM 811 C CA . GLU A 1 105 ? 3.223 -1.423 -17.777 1.00 90.75 105 GLU A CA 1
ATOM 812 C C . GLU A 1 105 ? 1.777 -0.932 -17.882 1.00 90.75 105 GLU A C 1
ATOM 814 O O . GLU A 1 105 ? 1.524 0.109 -18.486 1.00 90.75 105 GLU A O 1
ATOM 819 N N . ALA A 1 106 ? 0.827 -1.652 -17.278 1.00 88.94 106 ALA A N 1
ATOM 820 C CA . ALA A 1 106 ? -0.580 -1.250 -17.274 1.00 88.94 106 ALA A CA 1
ATOM 821 C C . ALA A 1 106 ? -0.780 0.063 -16.505 1.00 88.94 106 ALA A C 1
ATOM 823 O O . ALA A 1 106 ? -1.541 0.936 -16.924 1.00 88.94 106 ALA A O 1
ATOM 824 N N . HIS A 1 107 ? -0.055 0.213 -15.399 1.00 89.25 107 HIS A N 1
ATOM 825 C CA . HIS A 1 107 ? -0.054 1.425 -14.601 1.00 89.25 107 HIS A CA 1
ATOM 826 C C . HIS A 1 107 ? 0.629 2.581 -15.356 1.00 89.25 107 HIS A C 1
ATOM 828 O O . HIS A 1 107 ? 0.057 3.661 -15.466 1.00 89.25 107 HIS A O 1
ATOM 834 N N . ASP A 1 108 ? 1.792 2.343 -15.971 1.00 89.50 108 ASP A N 1
ATOM 835 C CA . ASP A 1 108 ? 2.480 3.313 -16.829 1.00 89.50 108 ASP A CA 1
ATOM 836 C C . ASP A 1 108 ? 1.599 3.748 -18.015 1.00 89.50 108 ASP A C 1
ATOM 838 O O . ASP A 1 108 ? 1.614 4.917 -18.384 1.00 89.50 108 ASP A O 1
ATOM 842 N N . TYR A 1 109 ? 0.817 2.845 -18.615 1.00 89.94 109 TYR A N 1
ATOM 843 C CA . TYR A 1 109 ? -0.139 3.182 -19.675 1.00 89.94 109 TYR A CA 1
ATOM 844 C C . TYR A 1 109 ? -1.269 4.088 -19.171 1.00 89.94 109 TYR A C 1
ATOM 846 O O . TYR A 1 109 ? -1.587 5.078 -19.824 1.00 89.94 109 TYR A O 1
ATOM 854 N N . HIS A 1 110 ? -1.832 3.798 -17.995 1.00 89.06 110 HIS A N 1
ATOM 855 C CA . HIS A 1 110 ? -2.856 4.636 -17.365 1.00 89.06 110 HIS A CA 1
ATOM 856 C C . HIS A 1 110 ? -2.380 6.077 -17.091 1.00 89.06 110 HIS A C 1
ATOM 858 O O . HIS A 1 110 ? -3.196 6.987 -17.130 1.00 89.06 110 HIS A O 1
ATOM 864 N N . HIS A 1 111 ? -1.079 6.311 -16.878 1.00 85.00 111 HIS A N 1
ATOM 865 C CA . HIS A 1 111 ? -0.510 7.659 -16.690 1.00 85.00 111 HIS A CA 1
ATOM 866 C C . HIS A 1 111 ? -0.038 8.345 -17.985 1.00 85.00 111 HIS A C 1
ATOM 868 O O . HIS A 1 111 ? 0.458 9.467 -17.928 1.00 85.00 111 HIS A O 1
ATOM 874 N N . LYS A 1 112 ? -0.140 7.688 -19.150 1.00 82.56 112 LYS A N 1
ATOM 875 C CA . LYS A 1 112 ? 0.257 8.258 -20.457 1.00 82.56 112 LYS A CA 1
ATOM 876 C C . LYS A 1 112 ? -0.859 9.041 -21.161 1.00 82.56 112 LYS A C 1
ATOM 878 O O . LYS A 1 112 ? -0.614 9.536 -22.262 1.00 82.56 112 LYS A O 1
ATOM 883 N N . VAL A 1 113 ? -2.055 9.108 -20.575 1.00 52.56 113 VAL A N 1
ATOM 884 C CA . VAL A 1 113 ? -3.210 9.863 -21.096 1.00 52.56 113 VAL A CA 1
ATOM 885 C C . VAL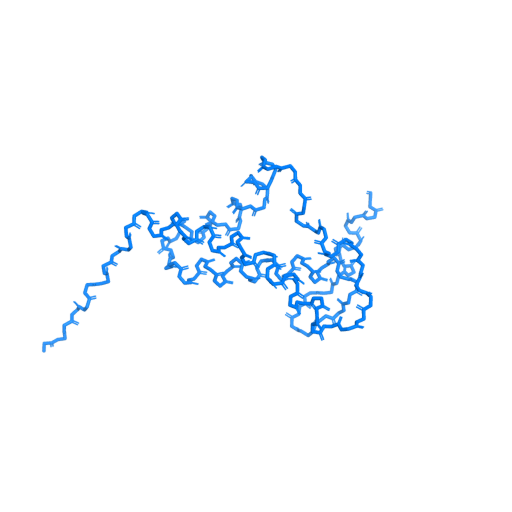 A 1 113 ? -3.237 11.302 -20.609 1.00 52.56 113 VAL A C 1
ATOM 887 O O . VAL A 1 113 ? -2.863 11.543 -19.442 1.00 52.56 113 VAL A O 1
#

Organism: NCBI:txid51022

pLDDT: mean 76.69, std 13.03, range [38.53, 92.25]